Protein AF-A0A969N6Z8-F1 (afdb_monomer)

Structure (mmCIF, N/CA/C/O backbone):
data_AF-A0A969N6Z8-F1
#
_entry.id   AF-A0A969N6Z8-F1
#
loop_
_atom_site.group_PDB
_atom_site.id
_atom_site.type_symbol
_atom_site.label_atom_id
_atom_site.label_alt_id
_atom_site.label_comp_id
_atom_site.label_asym_id
_atom_site.label_entity_id
_atom_site.label_seq_id
_atom_site.pdbx_PDB_ins_code
_atom_site.Cartn_x
_atom_site.Cartn_y
_atom_site.Cartn_z
_atom_site.occupancy
_atom_site.B_iso_or_equiv
_atom_site.auth_seq_id
_atom_site.auth_comp_id
_atom_site.auth_asym_id
_atom_site.auth_atom_id
_atom_site.pdbx_PDB_model_num
ATOM 1 N N . MET A 1 1 ? 10.301 0.881 -5.142 1.00 79.00 1 MET A N 1
ATOM 2 C CA . MET A 1 1 ? 9.000 1.380 -4.646 1.00 79.00 1 MET A CA 1
ATOM 3 C C . MET A 1 1 ? 9.268 2.159 -3.376 1.00 79.00 1 MET A C 1
ATOM 5 O O . MET A 1 1 ? 10.031 1.659 -2.562 1.00 79.00 1 MET A O 1
ATOM 9 N N . GLN A 1 2 ? 8.693 3.349 -3.226 1.00 87.12 2 GLN A N 1
ATOM 10 C CA . GLN A 1 2 ? 8.867 4.186 -2.033 1.00 87.12 2 GLN A CA 1
ATOM 11 C C . GLN A 1 2 ? 7.486 4.480 -1.432 1.00 87.12 2 GLN A C 1
ATOM 13 O O . GLN A 1 2 ? 6.708 5.212 -2.055 1.00 87.12 2 GLN A O 1
ATOM 18 N N . PRO A 1 3 ? 7.118 3.843 -0.305 1.00 93.94 3 PRO A N 1
ATOM 19 C CA . PRO A 1 3 ? 5.885 4.155 0.399 1.00 93.94 3 PRO A CA 1
ATOM 20 C C . PRO A 1 3 ? 6.031 5.450 1.200 1.00 93.94 3 PRO A C 1
ATOM 22 O O . PRO A 1 3 ? 7.046 5.645 1.848 1.00 93.94 3 PRO A O 1
ATOM 25 N N . GLN A 1 4 ? 5.018 6.309 1.244 1.00 94.38 4 GLN A N 1
ATOM 26 C CA . GLN A 1 4 ? 5.055 7.538 2.041 1.00 94.38 4 GLN A CA 1
ATOM 27 C C . GLN A 1 4 ? 3.774 7.683 2.856 1.00 94.38 4 GLN A C 1
ATOM 29 O O . GLN A 1 4 ? 2.678 7.658 2.304 1.00 94.38 4 GLN A O 1
ATOM 34 N N . LEU A 1 5 ? 3.900 7.848 4.176 1.00 95.38 5 LEU A N 1
ATOM 35 C CA . LEU A 1 5 ? 2.753 8.167 5.030 1.00 95.38 5 LEU A CA 1
ATOM 36 C C . LEU A 1 5 ? 2.149 9.507 4.601 1.00 95.38 5 LEU A C 1
ATOM 38 O O . LEU A 1 5 ? 2.863 10.503 4.492 1.00 95.38 5 LEU A O 1
ATOM 42 N N . THR A 1 6 ? 0.834 9.534 4.393 1.00 94.38 6 THR A N 1
ATOM 43 C CA . THR A 1 6 ? 0.096 10.765 4.064 1.00 94.38 6 THR A CA 1
ATOM 44 C C . THR A 1 6 ? -0.797 11.230 5.206 1.00 94.38 6 THR A C 1
ATOM 46 O O . THR A 1 6 ? -1.069 12.420 5.327 1.00 94.38 6 THR A O 1
ATOM 49 N N . SER A 1 7 ? -1.270 10.301 6.038 1.00 95.06 7 SER A N 1
ATOM 50 C CA . SER A 1 7 ? -2.065 10.577 7.237 1.00 95.06 7 SER A CA 1
ATOM 51 C C . SER A 1 7 ? -1.966 9.393 8.212 1.00 95.06 7 SER A C 1
ATOM 53 O O . SER A 1 7 ? -1.401 8.355 7.854 1.00 95.06 7 SER A O 1
ATOM 55 N N . PRO A 1 8 ? -2.519 9.486 9.437 1.00 96.00 8 PRO A N 1
ATOM 56 C CA . PRO A 1 8 ? -2.603 8.335 10.337 1.00 96.00 8 PRO A CA 1
ATOM 57 C C . PRO A 1 8 ? -3.317 7.119 9.726 1.00 96.00 8 PRO A C 1
ATOM 59 O O . PRO A 1 8 ? -3.062 5.993 10.148 1.00 96.00 8 PRO A O 1
ATOM 62 N N . GLU A 1 9 ? -4.197 7.336 8.748 1.00 97.75 9 GLU A N 1
ATOM 63 C CA . GLU A 1 9 ? -5.059 6.336 8.109 1.00 97.75 9 GLU A CA 1
ATOM 64 C C . GLU A 1 9 ? -4.603 5.937 6.701 1.00 97.75 9 GLU A C 1
ATOM 66 O O . GLU A 1 9 ? -5.238 5.078 6.091 1.00 97.75 9 GLU A O 1
ATOM 71 N N . GLY A 1 10 ? -3.550 6.540 6.143 1.00 97.12 10 GLY A N 1
ATOM 72 C CA . GLY A 1 10 ? -3.222 6.337 4.733 1.00 97.12 10 GLY A CA 1
ATOM 73 C C . GLY A 1 10 ? -1.780 6.619 4.339 1.00 97.12 10 GLY A C 1
ATOM 74 O O . GLY A 1 10 ? -1.023 7.297 5.038 1.00 97.12 10 GLY A O 1
ATOM 75 N N . PHE A 1 11 ? -1.415 6.081 3.181 1.00 97.06 11 PHE A N 1
ATOM 76 C CA . PHE A 1 11 ? -0.096 6.232 2.579 1.00 97.06 11 PHE A CA 1
ATOM 77 C C . PHE A 1 11 ? -0.191 6.215 1.051 1.00 97.06 1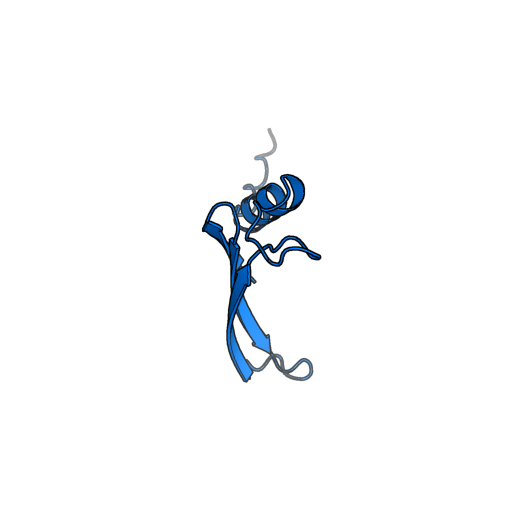1 PHE A C 1
ATOM 79 O O . PHE A 1 11 ? -1.168 5.729 0.476 1.00 97.06 11 PHE A O 1
ATOM 86 N N . THR A 1 12 ? 0.831 6.727 0.377 1.00 97.00 12 THR A N 1
ATOM 87 C CA . THR A 1 12 ? 0.992 6.634 -1.077 1.00 97.00 12 THR A CA 1
ATOM 88 C C . THR A 1 12 ? 2.129 5.689 -1.429 1.00 97.00 12 THR A C 1
ATOM 90 O O . THR A 1 12 ? 3.082 5.529 -0.670 1.00 97.00 12 THR A O 1
ATOM 93 N N . LEU A 1 13 ? 2.032 5.048 -2.591 1.00 95.31 13 LEU A N 1
ATOM 94 C CA . LEU A 1 13 ? 3.131 4.311 -3.209 1.00 95.31 13 LEU A CA 1
ATOM 95 C C . LEU A 1 13 ? 3.488 4.984 -4.521 1.00 95.31 13 LEU A C 1
ATOM 97 O O . LEU A 1 13 ? 2.605 5.222 -5.344 1.00 95.31 13 LEU A O 1
ATOM 101 N N . HIS A 1 14 ? 4.779 5.208 -4.736 1.00 93.69 14 HIS A N 1
ATOM 102 C CA . HIS A 1 14 ? 5.328 5.563 -6.040 1.00 93.69 14 HIS A CA 1
ATOM 103 C C . HIS A 1 14 ? 6.181 4.402 -6.550 1.00 93.69 14 HIS A C 1
ATOM 105 O O . HIS A 1 14 ? 7.054 3.880 -5.837 1.00 93.69 14 HIS A O 1
ATOM 111 N N . TYR A 1 15 ? 5.903 3.955 -7.774 1.00 93.31 15 TYR A N 1
ATOM 112 C CA . TYR A 1 15 ? 6.604 2.826 -8.369 1.00 93.31 15 TYR A CA 1
ATOM 113 C C . TYR A 1 15 ? 6.716 2.937 -9.887 1.00 93.31 15 TYR A C 1
ATOM 115 O O . TYR A 1 15 ? 5.973 3.641 -10.566 1.00 93.31 15 TYR A O 1
ATOM 123 N N . GLN A 1 16 ? 7.708 2.223 -10.398 1.00 95.38 16 GLN A N 1
ATOM 124 C CA . GLN A 1 16 ? 8.037 2.109 -11.806 1.00 95.38 16 GLN A CA 1
ATOM 125 C C . GLN A 1 16 ? 7.807 0.658 -12.219 1.00 95.38 16 GLN A C 1
ATOM 127 O O . GLN A 1 16 ? 8.156 -0.260 -11.473 1.00 95.38 16 GLN A O 1
ATOM 132 N N . VAL A 1 17 ? 7.195 0.461 -13.382 1.00 94.50 17 VAL A N 1
ATOM 133 C CA . VAL A 1 17 ? 6.882 -0.854 -13.941 1.00 94.50 17 VAL A CA 1
ATOM 134 C C . VAL A 1 17 ? 7.801 -1.096 -15.122 1.00 94.50 17 VAL A C 1
ATOM 136 O O . VAL A 1 17 ? 7.837 -0.301 -16.061 1.00 94.50 17 VAL A O 1
ATOM 139 N N . TYR A 1 18 ? 8.518 -2.211 -15.073 1.00 96.19 18 TYR A N 1
ATOM 140 C CA . TYR A 1 18 ? 9.494 -2.598 -16.078 1.00 96.19 18 TYR A CA 1
ATOM 141 C C . TYR A 1 18 ? 9.038 -3.867 -16.791 1.00 96.19 18 TYR A C 1
ATOM 143 O O . TYR A 1 18 ? 8.486 -4.772 -16.159 1.00 96.19 18 TYR A O 1
ATOM 151 N N . LEU A 1 19 ? 9.284 -3.959 -18.097 1.00 96.44 19 LEU A N 1
ATOM 152 C CA . LEU A 1 19 ? 9.103 -5.204 -18.831 1.00 96.44 19 LEU A CA 1
ATOM 153 C C . LEU A 1 19 ? 10.186 -6.195 -18.391 1.00 96.44 19 LEU A C 1
ATOM 155 O O . LEU A 1 19 ? 11.370 -5.961 -18.616 1.00 96.44 19 LEU A O 1
ATOM 159 N N . GLN A 1 20 ? 9.789 -7.307 -17.775 1.00 94.12 20 GLN A N 1
ATOM 160 C CA . GLN A 1 20 ? 10.727 -8.254 -17.160 1.00 94.12 20 GLN A CA 1
ATOM 161 C C . GLN A 1 20 ? 11.782 -8.795 -18.138 1.00 94.12 20 GLN A C 1
ATOM 163 O O . GLN A 1 20 ? 12.921 -9.022 -17.745 1.00 94.12 20 GLN A O 1
ATOM 168 N N . THR A 1 21 ? 11.421 -8.993 -19.407 1.00 94.94 21 THR A N 1
ATOM 169 C CA . THR A 1 21 ? 12.314 -9.570 -20.422 1.00 94.94 21 THR A CA 1
ATOM 170 C C . THR A 1 21 ? 13.424 -8.627 -20.875 1.00 94.94 21 THR A C 1
ATOM 172 O O . THR A 1 21 ? 14.469 -9.101 -21.308 1.00 94.94 21 THR A O 1
ATOM 175 N N . SER A 1 22 ? 13.214 -7.312 -20.800 1.00 94.69 22 SER A N 1
ATOM 176 C CA . SER A 1 22 ? 14.144 -6.314 -21.347 1.00 94.69 22 SER A CA 1
ATOM 177 C C . SER A 1 22 ? 14.627 -5.287 -20.328 1.00 94.69 22 SER A C 1
ATOM 179 O O . SER A 1 22 ? 15.527 -4.509 -20.630 1.00 94.69 22 SER A O 1
ATOM 181 N N . GLY A 1 23 ? 14.015 -5.232 -19.143 1.00 94.06 23 GLY A N 1
ATOM 182 C CA . GLY A 1 23 ? 14.255 -4.173 -18.165 1.00 94.06 23 GLY A CA 1
ATOM 183 C C . GLY A 1 23 ? 13.815 -2.787 -18.645 1.00 94.06 23 GLY A C 1
ATOM 184 O O . GLY A 1 23 ? 14.151 -1.793 -18.008 1.00 94.06 23 GLY A O 1
ATOM 185 N N . ILE A 1 24 ? 13.078 -2.691 -19.758 1.00 96.94 24 ILE A N 1
ATOM 186 C CA . ILE A 1 24 ? 12.588 -1.412 -20.282 1.00 96.94 24 ILE A CA 1
ATOM 187 C C . ILE A 1 24 ? 11.509 -0.874 -19.345 1.00 96.94 24 ILE A C 1
ATOM 189 O O . ILE A 1 24 ? 10.576 -1.594 -18.989 1.00 96.94 24 ILE A O 1
ATOM 193 N N . LEU A 1 25 ? 11.627 0.399 -18.963 1.00 95.88 25 LEU A N 1
ATOM 194 C CA . LEU A 1 25 ? 10.592 1.112 -18.219 1.00 95.88 25 LEU A CA 1
ATOM 195 C C . LEU A 1 25 ? 9.351 1.279 -19.102 1.00 95.88 25 LEU A C 1
ATOM 197 O O . LEU A 1 25 ? 9.397 1.972 -20.116 1.00 95.88 25 LEU A O 1
ATOM 201 N N . THR A 1 26 ? 8.241 0.675 -18.691 1.00 96.75 26 THR A N 1
ATOM 202 C CA . THR A 1 26 ? 6.975 0.713 -19.436 1.00 96.75 26 THR A CA 1
ATOM 203 C C . THR A 1 26 ? 6.003 1.728 -18.845 1.00 96.75 26 THR A C 1
ATOM 205 O O . THR A 1 26 ? 5.217 2.324 -19.575 1.00 96.75 26 THR A O 1
ATOM 208 N N . ALA A 1 27 ? 6.039 1.940 -17.526 1.00 96.12 27 ALA A N 1
ATOM 209 C CA . ALA A 1 27 ? 5.154 2.895 -16.867 1.00 96.12 27 ALA A CA 1
ATOM 210 C C . ALA A 1 27 ? 5.729 3.432 -15.554 1.00 96.12 27 ALA A C 1
ATOM 212 O O . ALA A 1 27 ? 6.504 2.767 -14.864 1.00 96.12 27 ALA A O 1
ATOM 213 N N . VAL A 1 28 ? 5.265 4.620 -15.175 1.00 95.88 28 VAL A N 1
ATOM 214 C CA . VAL A 1 28 ? 5.424 5.194 -13.836 1.00 95.88 28 VAL A CA 1
ATOM 215 C C . VAL A 1 28 ? 4.030 5.390 -13.260 1.00 95.88 28 VAL A C 1
ATOM 217 O O . VAL A 1 28 ? 3.152 5.911 -13.945 1.00 95.88 28 VAL A O 1
ATOM 220 N N . ALA A 1 29 ? 3.818 4.958 -12.022 1.00 94.75 29 ALA A N 1
ATOM 221 C CA . ALA A 1 29 ? 2.509 4.993 -11.391 1.00 94.75 29 ALA A CA 1
ATOM 222 C C . ALA A 1 29 ? 2.588 5.457 -9.935 1.00 94.75 29 ALA A C 1
ATOM 224 O O . ALA A 1 29 ? 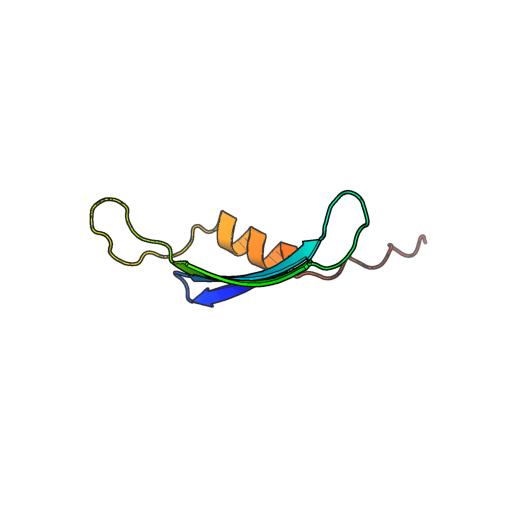3.613 5.329 -9.255 1.00 94.75 29 ALA A O 1
ATOM 225 N N . SER A 1 30 ? 1.460 5.984 -9.465 1.00 95.62 30 SER A N 1
ATOM 226 C CA . SER A 1 30 ? 1.232 6.303 -8.065 1.00 95.62 30 SER A CA 1
ATOM 227 C C . SER A 1 30 ? -0.132 5.783 -7.629 1.00 95.62 30 SER A C 1
ATOM 229 O O . SER A 1 30 ? -1.102 5.861 -8.382 1.00 95.62 30 SER A O 1
ATOM 231 N N . THR A 1 31 ? -0.201 5.249 -6.412 1.00 96.50 31 THR A N 1
ATOM 232 C CA . THR A 1 31 ? -1.450 4.778 -5.800 1.00 96.50 31 THR A CA 1
ATOM 233 C C . THR A 1 31 ? -1.583 5.332 -4.394 1.00 96.50 31 THR A C 1
ATOM 235 O O . THR A 1 31 ? -0.615 5.291 -3.633 1.00 96.50 31 THR A O 1
ATOM 238 N N . GLN A 1 32 ? -2.782 5.779 -4.032 1.00 96.62 32 GLN A N 1
ATOM 239 C CA . GLN A 1 32 ? -3.130 6.176 -2.671 1.00 96.62 32 GLN A CA 1
ATOM 240 C C . GLN A 1 32 ? -3.905 5.053 -1.978 1.00 96.62 32 GLN A C 1
ATOM 242 O O . GLN A 1 32 ? -4.851 4.505 -2.540 1.00 96.62 32 GLN A O 1
ATOM 247 N N . HIS A 1 33 ? -3.511 4.737 -0.747 1.00 96.94 33 HIS A N 1
ATOM 248 C CA . HIS A 1 33 ? -4.099 3.685 0.075 1.00 96.94 33 HIS A CA 1
ATOM 249 C C . HIS A 1 33 ? -4.695 4.289 1.345 1.00 96.94 33 HIS A C 1
ATOM 251 O O . HIS A 1 33 ? -4.068 5.124 1.999 1.00 96.94 33 HIS A O 1
ATOM 257 N N . LEU A 1 34 ? -5.903 3.851 1.703 1.00 97.06 34 LEU A N 1
ATOM 258 C CA . LEU A 1 34 ? -6.613 4.252 2.919 1.00 97.06 34 LEU A CA 1
ATOM 259 C C . LEU A 1 34 ? -7.007 3.008 3.713 1.00 97.06 34 LEU A C 1
ATOM 261 O O . LEU A 1 34 ? -7.539 2.048 3.156 1.00 97.06 34 LEU A O 1
ATOM 265 N N . CYS A 1 35 ? -6.785 3.039 5.022 1.00 97.44 35 CYS A N 1
ATOM 266 C CA . CYS A 1 35 ? -7.201 1.988 5.932 1.00 97.44 35 CYS A CA 1
ATOM 267 C C . CYS A 1 35 ? -8.638 2.246 6.386 1.00 97.44 35 CYS A C 1
ATOM 269 O O . CYS A 1 35 ? -8.955 3.285 6.970 1.00 97.44 35 CYS A O 1
ATOM 271 N N . LEU A 1 36 ? -9.514 1.288 6.098 1.00 97.19 36 LEU A N 1
ATOM 27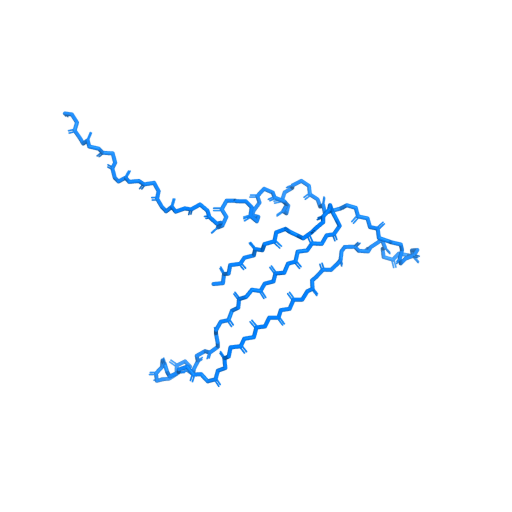2 C CA . LEU A 1 36 ? -10.930 1.351 6.433 1.00 97.19 36 LEU A CA 1
ATOM 273 C C . LEU A 1 36 ? -11.290 0.179 7.339 1.00 97.19 36 LEU A C 1
ATOM 275 O O . LEU A 1 36 ? -10.858 -0.951 7.107 1.00 97.19 36 LEU A O 1
ATOM 279 N N . HIS A 1 37 ? -12.131 0.434 8.334 1.00 96.94 37 HIS A N 1
ATOM 280 C CA . HIS A 1 37 ? -12.760 -0.625 9.104 1.00 96.94 37 HIS A CA 1
ATOM 281 C C . HIS A 1 37 ? -13.705 -1.426 8.179 1.00 96.94 37 HIS A C 1
ATOM 283 O O . HIS A 1 37 ? -14.549 -0.828 7.501 1.00 96.94 37 HIS A O 1
ATOM 289 N N . PRO A 1 38 ? -13.596 -2.766 8.105 1.00 94.69 38 PRO A N 1
ATOM 290 C CA . PRO A 1 38 ? -14.207 -3.553 7.028 1.00 94.69 38 PRO A CA 1
ATOM 291 C C . PRO A 1 38 ? -15.739 -3.545 7.046 1.00 94.69 38 PRO A C 1
ATOM 293 O O . PRO A 1 38 ? -16.361 -3.597 5.987 1.00 94.69 38 PRO A O 1
ATOM 296 N N . LEU A 1 39 ? -16.344 -3.444 8.234 1.00 97.00 39 LEU A N 1
ATOM 297 C CA . LEU A 1 39 ? -17.800 -3.458 8.398 1.00 97.00 39 LEU A CA 1
ATOM 298 C C . LEU A 1 39 ? -18.412 -2.060 8.278 1.00 97.00 39 LEU A C 1
ATOM 300 O O . LEU A 1 39 ? -19.407 -1.868 7.592 1.00 97.00 39 LEU A O 1
ATOM 304 N N . THR A 1 40 ? -17.804 -1.072 8.933 1.00 97.50 40 THR A N 1
ATOM 305 C CA . THR A 1 40 ? -18.367 0.287 9.031 1.00 97.50 40 THR A CA 1
ATOM 306 C C . THR A 1 40 ? -17.909 1.196 7.898 1.00 97.50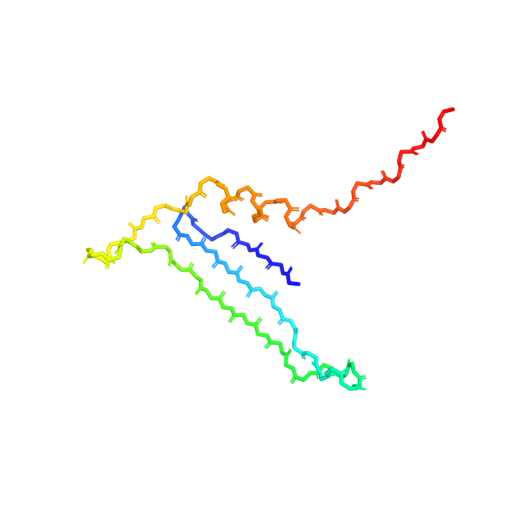 40 THR A C 1
ATOM 308 O O . THR A 1 40 ? -18.455 2.283 7.738 1.00 97.50 40 THR A O 1
ATOM 311 N N . ARG A 1 41 ? -16.886 0.782 7.135 1.00 96.38 41 ARG A N 1
ATOM 312 C CA . ARG A 1 41 ? -16.223 1.568 6.081 1.00 96.38 41 ARG A CA 1
ATOM 313 C C . ARG A 1 41 ? -15.670 2.916 6.554 1.00 96.38 41 ARG A C 1
ATOM 315 O O . ARG A 1 41 ? -15.265 3.733 5.734 1.00 96.38 41 ARG A O 1
ATOM 322 N N . GLN A 1 42 ? -15.611 3.141 7.864 1.00 97.94 42 GLN A N 1
ATOM 323 C CA . GLN A 1 42 ? -15.001 4.332 8.438 1.00 97.94 42 GLN A CA 1
ATOM 324 C C . GLN A 1 42 ? -13.482 4.231 8.355 1.00 97.94 42 GLN A C 1
ATOM 326 O O . GLN A 1 42 ? -12.918 3.138 8.437 1.00 97.94 42 GLN A O 1
ATOM 331 N N . LYS A 1 43 ? -12.818 5.379 8.198 1.00 97.56 43 LYS A N 1
ATOM 332 C CA . LYS A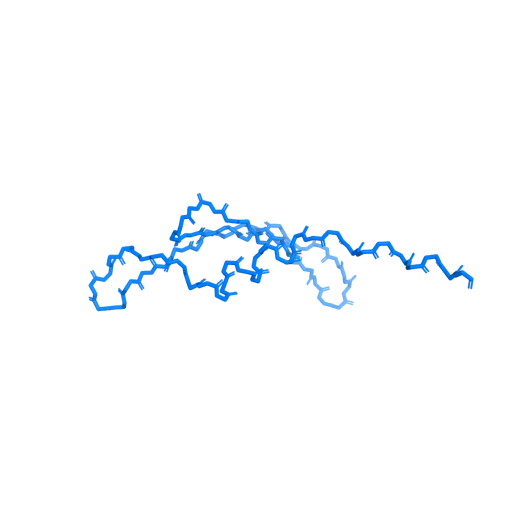 1 43 ? -11.357 5.445 8.238 1.00 97.56 43 LYS A CA 1
ATOM 333 C C . LYS A 1 43 ? -10.864 5.013 9.613 1.00 97.56 43 LYS A C 1
ATOM 335 O O . LYS A 1 43 ? -11.446 5.389 10.628 1.00 97.56 43 LYS A O 1
ATOM 340 N N . GLN A 1 44 ? -9.786 4.247 9.629 1.00 97.69 44 GLN A N 1
ATOM 341 C CA . GLN A 1 44 ? -9.110 3.850 10.855 1.00 97.69 44 GLN A CA 1
ATOM 342 C C . GLN A 1 44 ? -7.610 4.048 10.694 1.00 97.69 44 GLN A C 1
ATOM 344 O O . GLN A 1 44 ? -7.084 4.044 9.582 1.00 97.69 44 GLN A O 1
ATOM 349 N N . ALA A 1 45 ? -6.910 4.209 11.811 1.00 97.75 45 ALA A N 1
ATOM 350 C CA . ALA A 1 45 ? -5.469 4.355 11.768 1.00 97.75 45 ALA A CA 1
ATOM 351 C C . ALA A 1 45 ? -4.799 3.089 11.200 1.00 97.75 45 ALA A C 1
ATOM 353 O O . ALA A 1 45 ? -5.260 1.964 11.412 1.00 97.75 45 ALA A O 1
ATOM 354 N N . LEU A 1 46 ? -3.685 3.271 10.494 1.00 97.50 46 LEU A N 1
ATOM 355 C CA . LEU A 1 46 ? -2.823 2.179 10.045 1.00 97.50 46 LEU A CA 1
ATOM 356 C C . LEU A 1 46 ? -2.318 1.386 11.259 1.00 97.50 46 LEU A C 1
ATOM 358 O O . LEU A 1 46 ? -2.106 1.948 12.337 1.00 97.50 46 LEU A O 1
ATOM 362 N N . SER A 1 47 ? -2.077 0.085 11.111 1.00 96.69 47 SER A N 1
ATOM 363 C CA . SER A 1 47 ? -1.466 -0.681 12.202 1.00 96.69 47 SER A CA 1
ATOM 364 C C . SER A 1 47 ? -0.052 -0.153 12.508 1.00 96.69 47 SER A C 1
ATOM 366 O O . SER A 1 47 ? 0.604 0.377 11.605 1.00 96.69 47 SER A O 1
ATOM 368 N N . PRO A 1 48 ? 0.443 -0.280 13.755 1.00 96.38 48 PRO A N 1
ATOM 369 C CA . PRO A 1 48 ? 1.819 0.094 14.088 1.00 96.38 48 PRO A CA 1
ATOM 370 C C . PRO A 1 48 ? 2.839 -0.589 13.169 1.00 96.38 48 PRO A C 1
ATOM 372 O O . PRO A 1 48 ? 3.621 0.093 12.5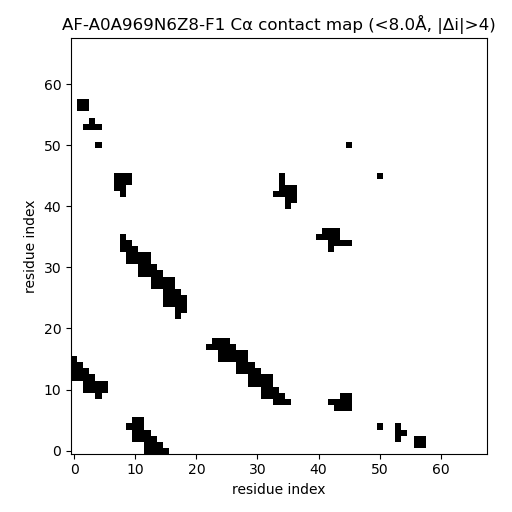23 1.00 96.38 48 PRO A O 1
ATOM 375 N N . ALA A 1 49 ? 2.706 -1.906 12.969 1.00 95.88 49 ALA A N 1
ATOM 376 C CA . ALA A 1 49 ? 3.589 -2.681 12.095 1.00 95.88 49 ALA A CA 1
ATOM 377 C C . ALA A 1 49 ? 3.669 -2.131 10.659 1.00 95.88 49 ALA A C 1
ATOM 379 O O . ALA A 1 49 ? 4.741 -2.107 10.060 1.00 95.88 49 ALA A O 1
ATOM 380 N N . LEU A 1 50 ? 2.546 -1.662 10.101 1.00 94.81 50 LEU A N 1
ATOM 381 C CA . LEU A 1 50 ? 2.539 -1.084 8.760 1.00 94.81 50 LEU A CA 1
ATOM 382 C C . LEU A 1 50 ? 3.214 0.293 8.734 1.00 94.81 50 LEU A C 1
ATOM 384 O O . LEU A 1 50 ? 3.946 0.591 7.795 1.00 94.81 50 LEU A O 1
ATOM 388 N N . ARG A 1 51 ? 3.004 1.124 9.763 1.00 94.38 51 ARG A N 1
ATOM 389 C CA . ARG A 1 51 ? 3.680 2.427 9.881 1.00 94.38 51 ARG A CA 1
ATOM 390 C C . ARG A 1 51 ? 5.191 2.257 10.017 1.00 94.38 51 ARG A C 1
ATOM 392 O O . ARG A 1 51 ? 5.930 2.943 9.313 1.00 94.38 51 ARG A O 1
ATOM 399 N N . ASP A 1 52 ? 5.621 1.310 10.843 1.00 93.81 52 ASP A N 1
ATOM 400 C CA . ASP A 1 52 ? 7.034 0.995 11.058 1.00 93.81 52 ASP A CA 1
ATOM 401 C C . ASP A 1 52 ? 7.684 0.508 9.759 1.00 93.81 52 ASP A C 1
ATOM 403 O O . ASP A 1 52 ? 8.738 1.007 9.362 1.00 93.81 52 ASP A O 1
ATOM 407 N N . TRP A 1 53 ? 7.020 -0.397 9.031 1.00 93.00 53 TRP A N 1
ATOM 408 C CA . TRP A 1 53 ? 7.491 -0.868 7.727 1.00 93.00 53 TRP A CA 1
ATOM 409 C C . TRP A 1 53 ? 7.652 0.275 6.709 1.00 93.00 53 TRP A C 1
ATOM 411 O O . TRP A 1 53 ? 8.675 0.343 6.019 1.00 93.00 53 TRP A O 1
ATOM 421 N N . ILE A 1 54 ? 6.687 1.202 6.627 1.00 93.69 54 ILE A N 1
ATOM 422 C CA . ILE A 1 54 ? 6.779 2.367 5.727 1.00 93.69 54 ILE A CA 1
ATOM 423 C C . ILE A 1 54 ? 7.989 3.233 6.095 1.00 93.69 54 ILE A C 1
ATOM 425 O O . ILE A 1 54 ? 8.738 3.659 5.214 1.00 93.69 54 ILE A O 1
ATOM 429 N N . GLN A 1 55 ? 8.202 3.490 7.386 1.00 90.62 55 GLN A N 1
ATOM 430 C CA . GLN A 1 55 ? 9.323 4.308 7.851 1.00 90.62 55 GLN A CA 1
ATOM 431 C C . GLN A 1 55 ? 10.676 3.651 7.556 1.00 90.62 55 GLN A C 1
ATOM 433 O O . GL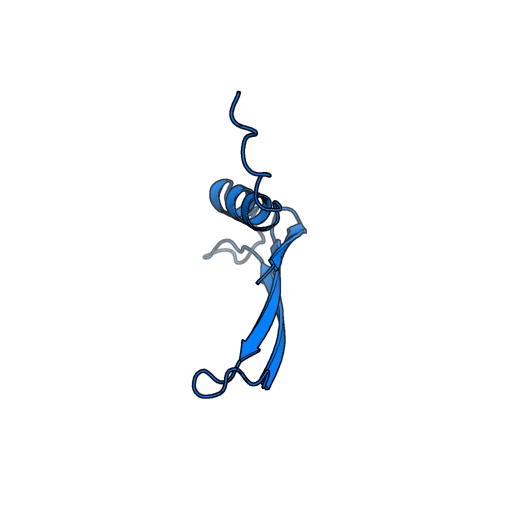N A 1 55 ? 11.584 4.325 7.071 1.00 90.62 55 GLN A O 1
ATOM 438 N N . GLN A 1 56 ? 10.798 2.342 7.785 1.00 90.12 56 GLN A N 1
ATOM 439 C CA . GLN A 1 56 ? 12.026 1.582 7.534 1.00 90.12 56 GLN A CA 1
ATOM 440 C C . GLN A 1 56 ? 12.360 1.486 6.044 1.00 90.12 56 GLN A C 1
ATOM 442 O O . GLN A 1 56 ? 13.521 1.613 5.667 1.00 90.12 56 GLN A O 1
ATOM 447 N N . THR A 1 57 ? 11.351 1.322 5.185 1.00 86.81 57 THR A N 1
ATOM 448 C CA . THR A 1 57 ? 11.549 1.199 3.729 1.00 86.81 57 THR A CA 1
ATOM 449 C C . THR A 1 57 ? 12.166 2.457 3.107 1.00 86.81 57 THR A C 1
ATOM 451 O O . THR A 1 57 ? 12.816 2.377 2.068 1.00 86.81 57 THR A O 1
ATOM 454 N N . ASN A 1 58 ? 11.987 3.619 3.739 1.00 80.50 58 A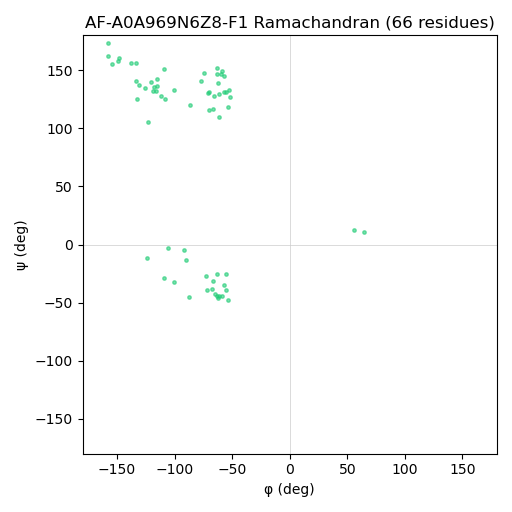SN A N 1
ATOM 455 C CA . ASN A 1 58 ? 12.555 4.882 3.269 1.00 80.50 58 ASN A CA 1
ATOM 456 C C . ASN A 1 58 ? 13.930 5.204 3.859 1.00 80.50 58 ASN A C 1
ATOM 458 O O . ASN A 1 58 ? 14.518 6.219 3.477 1.00 80.50 58 ASN A O 1
ATOM 462 N N . GLN A 1 59 ? 14.445 4.404 4.797 1.00 75.12 59 GLN A N 1
ATOM 463 C CA . GLN A 1 59 ? 15.775 4.665 5.327 1.00 75.12 59 GLN A CA 1
ATOM 464 C C . GLN A 1 59 ? 16.833 4.341 4.264 1.00 75.12 59 GLN A C 1
ATOM 466 O O . GLN A 1 59 ? 16.791 3.263 3.664 1.00 75.12 59 GLN A O 1
ATOM 471 N N . PRO A 1 60 ? 17.790 5.253 4.008 1.00 64.38 60 PRO A N 1
ATOM 472 C CA . PRO A 1 60 ? 18.948 4.908 3.202 1.00 64.38 60 PRO A CA 1
ATOM 473 C C . PRO A 1 60 ? 19.696 3.751 3.880 1.00 64.38 60 PRO A C 1
ATOM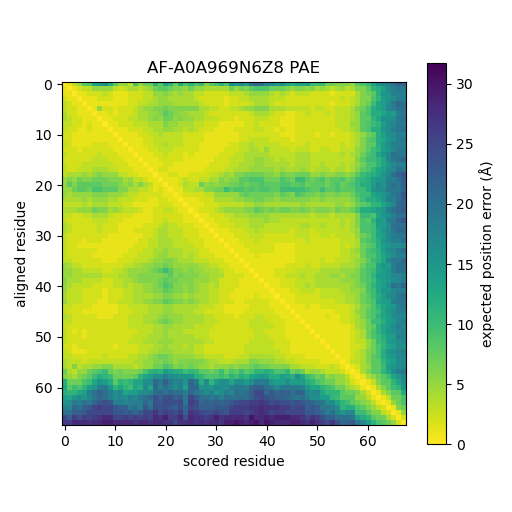 475 O O . PRO A 1 60 ? 19.711 3.680 5.113 1.00 64.38 60 PRO A O 1
ATOM 478 N N . PRO A 1 61 ? 20.320 2.842 3.111 1.00 61.34 61 PRO A N 1
ATOM 479 C CA . PRO A 1 61 ? 21.109 1.771 3.699 1.00 61.34 61 PRO A CA 1
ATOM 480 C C . PRO A 1 61 ? 22.171 2.376 4.620 1.00 61.34 61 PRO A C 1
ATOM 482 O O . PRO A 1 61 ? 22.868 3.320 4.236 1.00 61.34 61 PRO A O 1
ATOM 485 N N . SER A 1 62 ? 22.274 1.849 5.841 1.00 63.59 62 SER A N 1
ATOM 486 C CA . SER A 1 62 ? 23.291 2.273 6.799 1.00 63.59 62 SER A CA 1
ATOM 487 C C . SER A 1 62 ? 24.673 2.181 6.141 1.00 63.59 62 SER A C 1
ATOM 489 O O . SER A 1 62 ? 24.966 1.160 5.509 1.00 63.59 62 SER A O 1
ATOM 491 N N . PRO A 1 63 ? 25.531 3.213 6.255 1.00 67.88 63 PRO A N 1
ATOM 492 C CA . PRO A 1 63 ? 26.880 3.133 5.715 1.00 67.88 63 PRO A CA 1
ATOM 493 C C . PRO A 1 63 ? 27.613 1.934 6.336 1.00 67.88 63 PRO A C 1
ATOM 495 O O . PRO A 1 63 ? 27.373 1.617 7.507 1.00 67.88 63 PRO A O 1
ATOM 498 N N . PRO A 1 64 ? 28.491 1.250 5.578 1.00 62.78 64 PRO A N 1
ATOM 499 C CA . PRO A 1 64 ? 29.219 0.106 6.103 1.00 62.78 64 PRO A CA 1
ATOM 500 C C . PRO A 1 64 ? 29.999 0.535 7.345 1.00 62.78 64 PRO A C 1
ATOM 502 O O . PRO A 1 64 ? 30.682 1.564 7.334 1.00 62.78 64 PRO A O 1
ATOM 505 N N . ALA A 1 65 ? 29.869 -0.244 8.421 1.00 65.25 65 ALA A N 1
ATOM 506 C CA . ALA A 1 65 ? 30.634 -0.032 9.638 1.00 65.25 65 ALA A CA 1
ATOM 507 C C . ALA A 1 65 ? 32.120 0.012 9.261 1.00 65.25 65 ALA A C 1
ATOM 509 O O . ALA A 1 65 ? 32.652 -0.952 8.708 1.00 65.25 65 ALA A O 1
ATOM 510 N N . LYS A 1 66 ? 32.783 1.148 9.509 1.00 56.78 66 LYS A N 1
ATOM 511 C CA . LYS A 1 66 ? 34.239 1.222 9.389 1.00 56.78 66 LYS A CA 1
ATOM 512 C C . LYS A 1 66 ? 34.808 0.225 10.396 1.00 56.78 66 LYS A C 1
ATOM 514 O O . LYS A 1 66 ? 34.671 0.439 11.598 1.00 56.78 66 LYS A O 1
ATOM 519 N N . GLY A 1 67 ? 35.379 -0.871 9.896 1.00 62.97 67 GLY A N 1
ATOM 520 C CA . GLY A 1 67 ? 36.160 -1.798 10.708 1.00 62.97 67 GLY A CA 1
ATOM 521 C C . GLY A 1 67 ? 37.225 -1.011 11.467 1.00 62.97 67 GLY A C 1
ATOM 522 O O . GLY A 1 67 ? 37.918 -0.188 10.864 1.00 62.97 67 GLY A O 1
ATOM 523 N N . SER A 1 68 ? 37.252 -1.196 12.786 1.00 58.72 68 SER A N 1
ATOM 524 C CA . SER A 1 68 ? 38.325 -0.721 13.666 1.00 58.72 68 SER A CA 1
ATOM 525 C C . SER A 1 68 ? 39.468 -1.722 13.679 1.00 58.72 68 SER A C 1
ATOM 527 O O . SER A 1 68 ? 39.167 -2.932 13.562 1.00 58.72 68 SER A O 1
#

Nearest PDB structures (foldseek):
  4k00-assembly1_A  TM=8.396E-01  e=1.750E-02  Synechocystis sp. PCC 6803 substr. Kazusa
  5x04-assembly1_A  TM=6.827E-01  e=1.521E-01  Umbellularia californica
  8qs0-assembly2_DDD  TM=5.784E-01  e=8.724E-02  Lemna aequinoctialis
  5x04-assembly1_B  TM=6.676E-01  e=2.204E-01  Umbellularia californica
  8qrt-assembly2_DDD  TM=6.004E-01  e=2.072E-01  Lemna aequinoctialis

Secondary structure (DSSP, 8-state):
-EEEEEETTEEEEEEEEE-TTT--EEEEEEEEEE-B-TTT--B-PPPHHHHHHHHHHTSPPPPPP---

Mean predicted aligned error: 6.49 Å

Solvent-accessible surface area (backbone atoms only — not comparable to full-atom values): 4249 Å² total; per-residue (Å²): 116,53,53,42,82,74,49,73,29,29,32,36,40,43,42,73,44,55,43,85,93,74,66,45,79,76,46,76,51,74,49,82,46,74,37,54,40,89,87,79,65,42,78,35,68,52,54,68,71,58,53,52,50,39,57,57,70,66,52,75,80,76,75,78,80,79,81,128

Sequence (68 aa):
MQPQLTSPEGFTLHYQVYLQTSGILTAVASTQHLCLHPLTRQKQALSPALRDWIQQTNQPPSPPAKGS

Radius of gyration: 16.68 Å; Cα contacts (8 Å, |Δi|>4): 93; chains: 1; bounding box: 57×20×35 Å

Foldseek 3Di:
DAWADPDQFWIKDWDWDADPVPRHTPDTDMDIDGHADPPPRHGDGDDPVVVVVNVVSPDDPDDPPDDD

pLDDT: mean 90.25, std 11.6, range [56.78, 97.94]